Protein AF-D7CIR6-F1 (afdb_monomer)

Organism: Syntrophothermus lipocalidus (strain DSM 12680 / TGB-C1) (NCBI:txid643648)

Solvent-accessible surface area (backbone atoms only — not comparable to full-atom values): 4506 Å² total; per-residue (Å²): 134,83,85,73,76,78,74,76,84,77,82,77,46,30,43,28,36,25,35,33,18,68,37,95,89,48,67,80,40,64,31,39,18,31,51,86,43,78,79,39,35,28,38,85,85,73,42,76,53,92,58,73,62,46,77,47,79,40,91,84,42,75,46,64,45,55,70,75,56,70,74,75,120

Structure (mmCIF, N/CA/C/O backbone):
data_AF-D7CIR6-F1
#
_entry.id   AF-D7CIR6-F1
#
loop_
_atom_site.group_PDB
_atom_site.id
_atom_site.type_symbol
_atom_site.label_atom_id
_atom_site.label_alt_id
_atom_site.label_comp_id
_atom_site.label_asym_id
_atom_site.label_entity_id
_atom_site.label_seq_id
_atom_site.pdbx_PDB_ins_code
_atom_site.Cartn_x
_atom_site.Cartn_y
_atom_site.Cartn_z
_atom_site.occupancy
_atom_site.B_iso_or_equiv
_atom_site.auth_seq_id
_atom_site.auth_comp_id
_atom_site.auth_asym_id
_atom_site.auth_atom_id
_atom_site.pdbx_PDB_model_num
ATOM 1 N N . MET A 1 1 ? 20.234 28.079 14.015 1.00 41.41 1 MET A N 1
ATOM 2 C CA . MET A 1 1 ? 20.883 26.793 13.706 1.00 41.41 1 MET A CA 1
ATOM 3 C C . MET A 1 1 ? 19.770 25.944 13.116 1.00 41.41 1 MET A C 1
ATOM 5 O O . MET A 1 1 ? 18.979 25.403 13.868 1.00 41.41 1 MET A O 1
ATOM 9 N N . ASP A 1 2 ? 19.574 26.036 11.798 1.00 44.59 2 ASP A N 1
ATOM 10 C CA . ASP A 1 2 ? 18.461 25.373 11.100 1.00 44.59 2 ASP A CA 1
ATOM 11 C C . ASP A 1 2 ? 18.914 23.949 10.756 1.00 44.59 2 ASP A C 1
ATOM 13 O O . ASP A 1 2 ? 19.579 23.725 9.746 1.00 44.59 2 ASP A O 1
ATOM 17 N N . GLU A 1 3 ? 18.588 22.986 11.615 1.00 49.38 3 GLU A N 1
ATOM 18 C CA . GLU A 1 3 ? 18.696 21.558 11.305 1.00 49.38 3 GLU A CA 1
ATOM 19 C C . GLU A 1 3 ? 17.551 21.173 10.360 1.00 49.38 3 GLU A C 1
ATOM 21 O O . GLU A 1 3 ? 16.586 20.513 10.735 1.00 49.38 3 GLU A O 1
ATOM 26 N N . ARG A 1 4 ? 17.620 21.619 9.101 1.00 57.09 4 ARG A N 1
ATOM 27 C CA . ARG A 1 4 ? 16.800 21.014 8.047 1.00 57.09 4 ARG A CA 1
ATOM 28 C C . ARG A 1 4 ? 17.449 19.689 7.708 1.00 57.09 4 ARG A C 1
ATOM 30 O O . ARG A 1 4 ? 18.384 19.631 6.915 1.00 57.09 4 ARG A O 1
ATOM 37 N N . THR A 1 5 ? 16.983 18.634 8.363 1.00 51.34 5 THR A N 1
ATOM 38 C CA . THR A 1 5 ? 17.294 17.255 8.008 1.00 51.34 5 THR A CA 1
ATOM 39 C C . THR A 1 5 ? 16.970 17.087 6.523 1.00 51.34 5 THR A C 1
ATOM 41 O O . THR A 1 5 ? 15.805 17.092 6.127 1.00 51.34 5 THR A O 1
ATOM 44 N N . HIS A 1 6 ? 17.997 17.019 5.676 1.00 50.97 6 HIS A N 1
ATOM 45 C CA 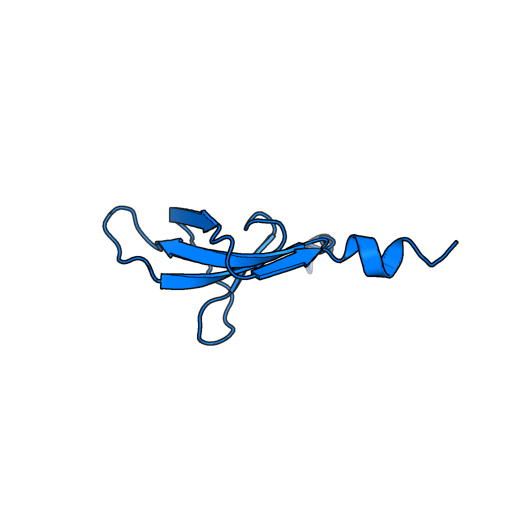. HIS A 1 6 ? 17.833 16.619 4.287 1.00 50.97 6 HIS A CA 1
ATOM 46 C C . HIS A 1 6 ? 17.384 15.158 4.312 1.00 50.97 6 HIS A C 1
ATOM 48 O O . HIS A 1 6 ? 18.212 14.259 4.412 1.00 50.97 6 HIS A O 1
ATOM 54 N N . LYS A 1 7 ? 16.067 14.919 4.296 1.00 57.22 7 LYS A N 1
ATOM 55 C CA . LYS A 1 7 ? 15.523 13.597 3.979 1.00 57.22 7 LYS A CA 1
ATOM 56 C C . LYS A 1 7 ? 16.044 13.285 2.577 1.00 57.22 7 LYS A C 1
ATOM 58 O O . LYS A 1 7 ? 15.734 14.022 1.637 1.00 57.22 7 LYS A O 1
ATOM 63 N N . GLU A 1 8 ? 16.926 12.298 2.464 1.00 63.62 8 GLU A N 1
ATOM 64 C CA . GLU A 1 8 ? 17.432 11.850 1.171 1.00 63.62 8 GLU A CA 1
ATOM 65 C C . GLU A 1 8 ? 16.230 11.552 0.262 1.00 63.62 8 GLU A C 1
ATOM 67 O O . GLU A 1 8 ? 15.234 10.976 0.699 1.00 63.62 8 GLU A O 1
ATOM 72 N N . GLN A 1 9 ? 16.270 12.032 -0.983 1.00 73.25 9 GLN A N 1
ATOM 73 C CA . GLN A 1 9 ? 15.201 11.761 -1.940 1.00 73.25 9 GLN A CA 1
ATOM 74 C C . GLN A 1 9 ? 15.269 10.281 -2.328 1.00 73.25 9 GLN A C 1
ATOM 76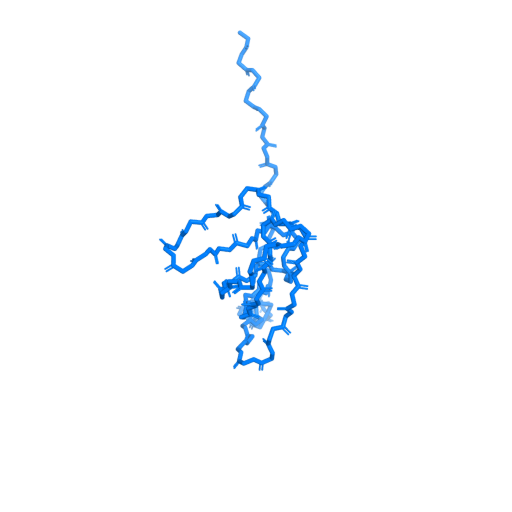 O O . GLN A 1 9 ? 16.099 9.890 -3.148 1.00 73.25 9 GLN A O 1
ATOM 81 N N . GLU A 1 10 ? 14.413 9.453 -1.730 1.00 84.38 10 GLU A N 1
ATOM 82 C CA . GLU A 1 10 ? 14.294 8.045 -2.106 1.00 84.38 10 GLU A CA 1
ATOM 83 C C . GLU A 1 10 ? 13.718 7.908 -3.523 1.00 84.38 10 GLU A C 1
ATOM 85 O O . GLU A 1 10 ? 12.760 8.581 -3.910 1.00 84.38 10 GLU A O 1
ATOM 90 N N . THR A 1 11 ? 14.323 7.033 -4.328 1.00 89.31 11 THR A N 1
ATOM 91 C CA . THR A 1 11 ? 13.905 6.810 -5.718 1.00 89.31 11 THR A CA 1
ATOM 92 C C . THR A 1 11 ? 12.699 5.876 -5.772 1.00 89.31 11 THR A C 1
ATOM 94 O O . THR A 1 11 ? 12.748 4.751 -5.276 1.00 89.31 11 THR A O 1
ATOM 97 N N . ILE A 1 12 ? 11.629 6.315 -6.435 1.00 90.88 12 ILE A N 1
ATOM 98 C CA . ILE A 1 12 ? 10.446 5.490 -6.700 1.00 90.88 12 ILE A CA 1
ATOM 99 C C . ILE A 1 12 ? 10.700 4.655 -7.960 1.00 90.88 12 ILE A C 1
ATOM 101 O O . ILE A 1 12 ? 10.790 5.196 -9.063 1.00 90.88 12 ILE A O 1
ATOM 105 N N . TYR A 1 13 ? 10.792 3.338 -7.797 1.00 91.62 13 TYR A N 1
ATOM 106 C CA . TYR A 1 13 ? 10.921 2.372 -8.890 1.00 91.62 13 TYR A CA 1
ATOM 107 C C . TYR A 1 13 ? 9.636 1.563 -9.114 1.00 91.62 13 TYR A C 1
ATOM 109 O O . TYR A 1 13 ? 9.481 0.940 -10.160 1.00 91.62 13 TYR A O 1
ATOM 117 N N . GLU A 1 14 ? 8.691 1.585 -8.176 1.00 92.94 14 GLU A N 1
ATOM 118 C CA . GLU A 1 14 ? 7.427 0.860 -8.289 1.00 92.94 14 GLU A CA 1
ATOM 119 C C . GLU A 1 14 ? 6.267 1.660 -7.689 1.00 92.94 14 GLU A C 1
ATOM 121 O O . GLU A 1 14 ? 6.372 2.223 -6.601 1.00 92.94 14 GLU A O 1
ATOM 126 N N . ILE A 1 15 ? 5.135 1.668 -8.390 1.00 94.94 15 ILE A N 1
ATOM 127 C CA . ILE A 1 15 ? 3.853 2.182 -7.904 1.00 94.94 15 ILE A CA 1
ATOM 128 C C . ILE A 1 15 ? 2.829 1.065 -8.082 1.00 94.94 15 ILE A C 1
ATOM 130 O O . ILE A 1 15 ? 2.607 0.617 -9.205 1.00 94.94 15 ILE A O 1
ATOM 134 N N . CYS A 1 16 ? 2.197 0.596 -7.009 1.00 95.56 16 CYS A N 1
ATOM 135 C CA . CYS A 1 16 ? 1.220 -0.490 -7.101 1.00 95.56 16 CYS A CA 1
ATOM 136 C C . CYS A 1 16 ? -0.027 -0.259 -6.250 1.00 95.56 16 CYS A C 1
ATOM 138 O O . CYS A 1 16 ? -0.021 0.528 -5.304 1.00 95.56 16 CYS A O 1
ATOM 140 N N . SER A 1 17 ? -1.111 -0.947 -6.600 1.00 96.56 17 SER A N 1
ATOM 141 C CA . SER A 1 17 ? -2.313 -1.014 -5.771 1.00 96.56 17 SER A CA 1
ATOM 142 C C . SER A 1 17 ? -2.058 -1.825 -4.500 1.00 96.56 17 SER A C 1
ATOM 144 O O . SER A 1 17 ? -1.358 -2.839 -4.510 1.00 96.56 17 SER A O 1
ATOM 146 N N . CYS A 1 18 ? -2.647 -1.389 -3.392 1.00 96.75 18 CYS A N 1
ATOM 147 C CA . CYS A 1 18 ? -2.594 -2.115 -2.132 1.00 96.75 18 CYS A CA 1
ATOM 148 C C . CYS A 1 18 ? -3.887 -1.948 -1.337 1.00 96.75 18 CYS A C 1
ATOM 150 O O . CYS A 1 18 ? -4.744 -1.106 -1.633 1.00 96.75 18 CYS A O 1
ATOM 152 N N . ARG A 1 19 ? -3.995 -2.745 -0.280 1.00 97.25 19 ARG A N 1
ATOM 153 C CA . ARG A 1 19 ? -4.852 -2.467 0.865 1.00 97.25 19 ARG A CA 1
ATOM 154 C C . ARG A 1 19 ? -3.965 -2.321 2.088 1.00 97.25 19 ARG A C 1
ATOM 156 O O . ARG A 1 19 ? -2.958 -3.010 2.201 1.00 97.25 19 ARG A O 1
ATOM 163 N N . PHE A 1 20 ? -4.333 -1.446 3.007 1.00 97.44 20 PHE A N 1
ATOM 164 C CA . PHE A 1 20 ? -3.566 -1.222 4.226 1.00 97.44 20 PHE A CA 1
ATOM 165 C C . PHE A 1 20 ? -4.479 -1.085 5.443 1.00 97.44 20 PHE A C 1
ATOM 167 O O . PHE A 1 20 ? -5.676 -0.828 5.315 1.00 97.44 20 PHE A O 1
ATOM 174 N N . LYS A 1 21 ? -3.902 -1.252 6.632 1.00 97.81 21 LYS A N 1
ATOM 175 C CA . LYS A 1 21 ? -4.532 -0.961 7.920 1.00 97.81 21 LYS A CA 1
ATOM 176 C C . LYS A 1 21 ? -3.734 0.100 8.649 1.00 97.81 21 LYS A C 1
ATOM 178 O O . LYS A 1 21 ? -2.512 0.024 8.700 1.00 97.81 21 LYS A O 1
ATOM 183 N N . ARG A 1 22 ? -4.424 1.025 9.312 1.00 96.69 22 ARG A N 1
ATOM 184 C CA . ARG A 1 22 ? -3.794 2.004 10.221 1.00 96.69 22 ARG A CA 1
ATOM 185 C C . ARG A 1 22 ? -3.556 1.449 11.626 1.00 96.69 22 ARG A C 1
ATOM 187 O O . ARG A 1 22 ? -2.736 1.963 12.369 1.00 96.69 22 ARG A O 1
ATOM 194 N N . ALA A 1 23 ? -4.279 0.394 12.003 1.00 97.25 23 ALA A N 1
ATOM 195 C CA . ALA A 1 23 ? -4.185 -0.228 13.319 1.00 97.25 23 ALA A CA 1
ATOM 196 C C . ALA A 1 23 ? -4.444 -1.737 13.239 1.00 97.25 23 ALA A C 1
ATOM 198 O O . ALA A 1 23 ? -5.134 -2.212 12.337 1.00 97.25 23 ALA A O 1
ATOM 199 N N . LYS A 1 24 ? -3.970 -2.489 14.239 1.00 96.25 24 LYS A N 1
ATOM 200 C CA . LYS A 1 24 ? -4.090 -3.957 14.310 1.00 96.25 24 LYS A CA 1
ATOM 201 C C . LYS A 1 24 ? -5.503 -4.498 14.089 1.00 96.25 24 LYS A C 1
ATOM 203 O O . LYS A 1 24 ? -5.690 -5.455 13.339 1.00 96.25 24 LYS A O 1
ATOM 208 N N . ASN A 1 25 ? -6.487 -3.853 14.710 1.00 96.69 25 ASN A N 1
ATOM 209 C CA . ASN A 1 25 ? -7.905 -4.205 14.597 1.00 96.69 25 ASN A CA 1
ATOM 210 C C . ASN A 1 25 ? -8.677 -3.221 13.699 1.00 96.69 25 ASN A C 1
ATOM 212 O O . ASN A 1 25 ? -9.896 -3.143 13.795 1.00 96.69 25 ASN A O 1
ATOM 216 N N . GLY A 1 26 ? -7.971 -2.424 12.893 1.00 95.19 26 GLY A N 1
ATOM 217 C CA . GLY A 1 26 ? -8.577 -1.480 11.961 1.00 95.19 26 GLY A CA 1
ATOM 218 C C . GLY A 1 26 ? -9.107 -2.162 10.702 1.00 95.19 26 GLY A C 1
ATOM 219 O O . GLY A 1 26 ? -8.753 -3.304 10.394 1.00 95.19 26 GLY A O 1
ATOM 220 N N . GLU A 1 27 ? -9.935 -1.427 9.967 1.00 97.31 27 GLU A N 1
ATOM 221 C CA . GLU A 1 27 ? -10.452 -1.852 8.669 1.00 97.31 27 GLU A CA 1
ATOM 222 C C . GLU A 1 27 ? -9.378 -1.769 7.581 1.00 97.31 27 GLU A C 1
ATOM 224 O O . GLU A 1 27 ? -8.459 -0.950 7.652 1.00 97.31 27 GLU A O 1
ATOM 229 N N . TRP A 1 28 ? -9.512 -2.623 6.565 1.00 97.25 28 TRP A N 1
ATOM 230 C CA . TRP A 1 28 ? -8.689 -2.536 5.363 1.00 97.25 28 TRP A CA 1
ATOM 231 C C . TRP A 1 28 ? -9.159 -1.373 4.488 1.00 97.25 28 TRP A C 1
ATOM 233 O O . TRP A 1 28 ? -10.317 -1.313 4.074 1.00 97.25 28 TRP A O 1
ATOM 243 N N . GLU A 1 29 ? -8.237 -0.482 4.156 1.00 97.31 29 GLU A N 1
ATOM 244 C CA . GLU A 1 29 ? -8.459 0.659 3.276 1.00 97.31 29 GLU A CA 1
ATOM 245 C C . GLU A 1 29 ? -7.717 0.451 1.948 1.00 97.31 29 GLU A C 1
ATOM 247 O O . GLU A 1 29 ? -6.596 -0.057 1.956 1.00 97.31 29 GLU A O 1
ATOM 252 N N . PRO A 1 30 ? -8.294 0.824 0.793 1.00 96.31 30 PRO A N 1
ATOM 253 C CA . PRO A 1 30 ? -7.569 0.808 -0.472 1.00 96.31 30 PRO A CA 1
ATOM 254 C C . PRO A 1 30 ? -6.555 1.957 -0.530 1.00 96.31 30 PRO A C 1
ATOM 256 O O . PRO A 1 30 ? -6.837 3.069 -0.072 1.00 96.31 30 PRO A O 1
ATOM 259 N N . GLY A 1 31 ? -5.409 1.712 -1.158 1.00 96.19 31 GLY A N 1
ATOM 260 C CA . GLY A 1 31 ? -4.379 2.725 -1.350 1.00 96.19 31 GLY A CA 1
ATOM 261 C C . GLY A 1 31 ? -3.413 2.405 -2.484 1.00 96.19 31 GLY A C 1
ATOM 262 O O . GLY A 1 31 ? -3.536 1.398 -3.186 1.00 96.19 31 GLY A O 1
ATOM 263 N N . ILE A 1 32 ? -2.426 3.279 -2.640 1.00 96.88 32 ILE A N 1
ATOM 264 C CA . ILE A 1 32 ? -1.293 3.117 -3.550 1.00 96.88 32 ILE A CA 1
ATOM 265 C C . ILE A 1 32 ? -0.030 2.967 -2.710 1.00 96.88 32 ILE A C 1
ATOM 267 O O . ILE A 1 32 ? 0.247 3.803 -1.856 1.00 96.88 32 ILE A O 1
ATOM 271 N N . ALA A 1 33 ? 0.748 1.926 -2.973 1.00 96.38 33 ALA A N 1
ATOM 272 C CA . ALA A 1 33 ? 2.027 1.685 -2.328 1.00 96.38 33 ALA A CA 1
ATOM 273 C C . ALA A 1 33 ? 3.173 2.114 -3.252 1.00 96.38 33 ALA A C 1
ATOM 275 O O . ALA A 1 33 ? 3.233 1.697 -4.414 1.00 96.38 33 ALA A O 1
ATOM 276 N N . LEU A 1 34 ? 4.090 2.928 -2.729 1.00 94.94 34 LEU A N 1
ATOM 277 C CA . LEU A 1 34 ? 5.337 3.292 -3.399 1.00 94.94 34 LEU A CA 1
ATOM 278 C C . LEU A 1 34 ? 6.436 2.324 -2.956 1.00 94.94 34 LEU A C 1
ATOM 280 O O . LEU A 1 34 ? 6.656 2.160 -1.755 1.00 94.94 34 LEU A O 1
ATOM 284 N N . ASN A 1 35 ? 7.103 1.671 -3.911 1.00 93.69 35 ASN A N 1
ATOM 285 C CA . ASN A 1 35 ? 8.105 0.626 -3.664 1.00 93.69 35 ASN A CA 1
ATOM 286 C C . ASN A 1 35 ? 7.588 -0.467 -2.710 1.00 93.69 35 ASN A C 1
ATOM 288 O O . ASN A 1 35 ? 8.196 -0.779 -1.689 1.00 93.69 35 ASN A O 1
ATOM 292 N N . GLY A 1 36 ? 6.392 -0.992 -2.985 1.00 90.00 36 GLY A N 1
ATOM 293 C CA . GLY A 1 36 ? 5.737 -1.970 -2.114 1.00 90.00 36 GLY A CA 1
ATOM 294 C C . GLY A 1 36 ? 5.370 -1.458 -0.714 1.00 90.00 36 GLY A C 1
ATOM 295 O O . GLY A 1 36 ? 5.066 -2.273 0.150 1.00 90.00 36 GLY A O 1
ATOM 296 N N . GLY A 1 37 ? 5.388 -0.140 -0.488 1.00 91.69 37 GLY A N 1
ATOM 297 C CA . GLY A 1 37 ? 5.075 0.500 0.791 1.00 91.69 37 GLY A CA 1
ATOM 298 C C . GLY A 1 37 ? 6.309 0.890 1.605 1.00 91.69 37 GLY A C 1
ATOM 299 O O . GLY A 1 37 ? 6.150 1.426 2.695 1.00 91.69 37 GLY A O 1
ATOM 300 N N . SER A 1 38 ? 7.525 0.654 1.093 1.00 91.38 38 SER A N 1
ATOM 301 C CA . SER A 1 38 ? 8.759 1.001 1.808 1.00 91.38 38 SER A CA 1
ATOM 302 C C . SER A 1 38 ? 9.000 2.510 1.895 1.00 91.38 38 SER A C 1
ATOM 304 O O . SER A 1 38 ? 9.608 2.960 2.857 1.00 91.38 38 SER A O 1
ATOM 306 N N . ILE A 1 39 ? 8.539 3.273 0.893 1.00 93.31 39 ILE A N 1
ATOM 307 C CA . ILE A 1 39 ? 8.632 4.742 0.880 1.00 93.31 39 ILE A CA 1
ATOM 308 C C . ILE A 1 39 ? 7.399 5.344 1.543 1.00 93.31 39 ILE A C 1
ATOM 310 O O . ILE A 1 39 ? 7.507 6.131 2.477 1.00 93.31 39 ILE A O 1
ATOM 314 N N . ALA A 1 40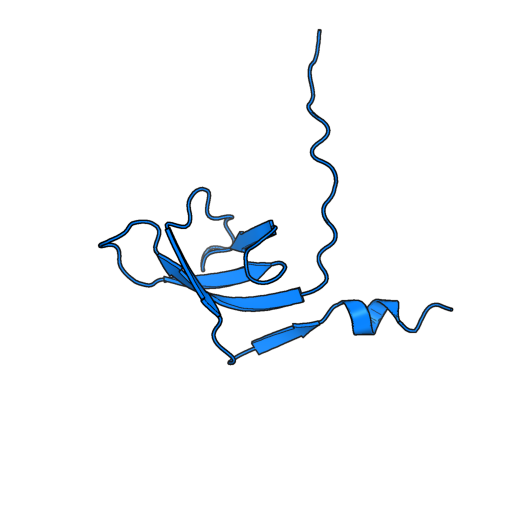 ? 6.224 5.016 1.005 1.00 95.06 40 ALA A N 1
ATOM 315 C CA . ALA A 1 40 ? 4.963 5.583 1.446 1.00 95.06 40 ALA A CA 1
ATOM 316 C C . ALA A 1 40 ? 3.783 4.729 0.987 1.00 95.06 40 ALA A C 1
ATOM 318 O O . ALA A 1 40 ? 3.843 4.011 -0.020 1.00 95.06 40 ALA A O 1
ATOM 319 N N . VAL A 1 41 ? 2.674 4.901 1.699 1.00 97.19 41 VAL A N 1
ATOM 320 C CA . VAL A 1 41 ? 1.341 4.491 1.267 1.00 97.19 41 VAL A CA 1
ATOM 321 C C . VAL A 1 41 ? 0.495 5.745 1.115 1.00 97.19 41 VAL A C 1
ATOM 323 O O . VAL A 1 41 ? 0.469 6.592 2.005 1.00 97.19 41 VAL A O 1
ATOM 326 N N . ILE A 1 42 ? -0.186 5.871 -0.018 1.00 97.38 42 ILE A N 1
ATOM 327 C CA . ILE A 1 42 ? -1.079 6.983 -0.332 1.00 97.38 42 ILE A CA 1
ATOM 328 C C . ILE A 1 42 ? -2.521 6.486 -0.254 1.00 97.38 42 ILE A C 1
ATOM 330 O O . ILE A 1 42 ? -2.878 5.491 -0.888 1.00 97.38 42 ILE A O 1
ATOM 334 N N . ASP A 1 43 ? -3.357 7.170 0.519 1.00 97.12 43 ASP A N 1
ATOM 335 C CA . ASP A 1 43 ? -4.764 6.816 0.665 1.00 97.12 43 ASP A CA 1
ATOM 336 C C . ASP A 1 43 ? -5.624 7.284 -0.523 1.00 97.12 43 ASP A C 1
ATOM 338 O O . ASP A 1 43 ? -5.185 7.996 -1.430 1.00 97.12 43 ASP A O 1
ATOM 342 N N . LYS A 1 44 ? -6.904 6.902 -0.507 1.00 94.62 44 LYS A N 1
ATOM 343 C CA . LYS A 1 44 ? -7.895 7.288 -1.528 1.00 94.62 44 LYS A CA 1
ATOM 344 C C . LYS A 1 44 ? -8.081 8.803 -1.709 1.00 94.62 44 LYS A C 1
ATOM 346 O O . LYS A 1 44 ? -8.670 9.221 -2.701 1.00 94.62 44 LYS A O 1
ATOM 351 N N . CYS A 1 45 ? -7.651 9.614 -0.744 1.00 96.31 45 CYS A N 1
ATOM 352 C CA . CYS A 1 45 ? -7.718 11.071 -0.799 1.00 96.31 45 CYS A CA 1
ATOM 353 C C . CYS A 1 45 ? -6.429 11.684 -1.371 1.00 96.31 45 CYS A C 1
ATOM 355 O O . CYS A 1 45 ? -6.323 12.909 -1.428 1.00 96.31 45 CYS A O 1
ATOM 357 N N . GLY A 1 46 ? -5.455 10.861 -1.774 1.00 95.38 46 GLY A N 1
ATOM 358 C CA . GLY A 1 46 ? -4.153 11.317 -2.250 1.00 95.38 46 GLY A CA 1
ATOM 359 C C . GLY A 1 46 ? -3.219 11.766 -1.126 1.00 95.38 46 GLY A C 1
ATOM 360 O O . GLY A 1 46 ? -2.266 12.492 -1.402 1.00 95.38 46 GLY A O 1
ATOM 361 N N . LYS A 1 47 ? -3.493 11.391 0.132 1.00 96.94 47 LYS A N 1
ATOM 362 C CA . LYS A 1 47 ? -2.658 11.759 1.283 1.00 96.94 47 LYS A CA 1
ATOM 363 C C . LYS A 1 47 ? -1.728 10.622 1.674 1.00 96.94 47 LYS A C 1
ATOM 365 O O . LYS A 1 47 ? -2.135 9.464 1.681 1.00 96.94 47 LYS A O 1
ATOM 370 N N . GLU A 1 48 ? -0.498 10.973 2.038 1.00 96.69 48 GLU A N 1
ATOM 371 C CA . GLU A 1 48 ? 0.434 10.032 2.655 1.00 96.69 48 GLU A CA 1
ATOM 372 C C . GLU A 1 48 ? -0.110 9.563 4.009 1.00 96.69 48 GLU A C 1
ATOM 374 O O . GLU A 1 48 ? -0.626 10.349 4.808 1.00 96.69 48 GLU A O 1
ATOM 379 N N . VAL A 1 49 ? -0.036 8.257 4.235 1.00 96.38 49 VAL A N 1
ATOM 380 C CA . VAL A 1 49 ? -0.464 7.609 5.468 1.00 96.38 49 VAL A CA 1
ATOM 381 C C . VAL A 1 49 ? 0.716 7.591 6.430 1.00 96.38 49 VAL A C 1
ATOM 383 O O . VAL A 1 49 ? 1.685 6.877 6.202 1.00 96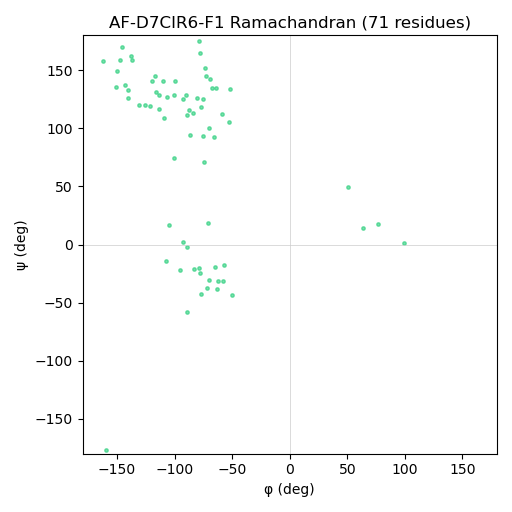.38 49 VAL A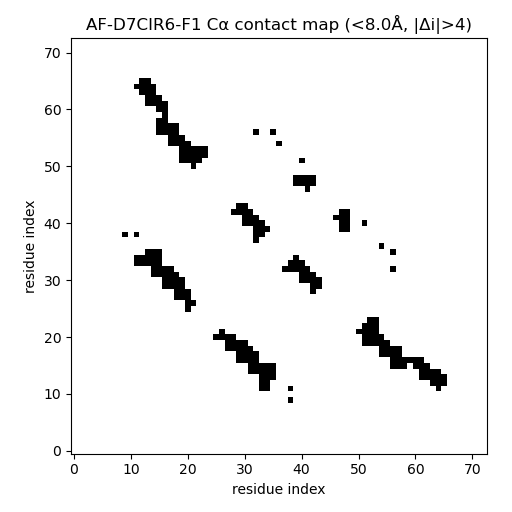 O 1
ATOM 386 N N . GLU A 1 50 ? 0.614 8.364 7.510 1.00 93.94 50 GLU A N 1
ATOM 387 C CA . GLU A 1 50 ? 1.695 8.517 8.497 1.00 93.94 50 GLU A CA 1
ATOM 388 C C . GLU A 1 50 ? 2.046 7.203 9.213 1.00 93.94 50 GLU A C 1
ATOM 390 O O . GLU A 1 50 ? 3.217 6.919 9.446 1.00 93.94 50 GLU A O 1
ATOM 395 N N . GLU A 1 51 ? 1.038 6.384 9.534 1.00 93.94 51 GLU A N 1
ATOM 396 C CA . GLU A 1 51 ? 1.217 5.098 10.211 1.00 93.94 51 GLU A CA 1
ATOM 397 C C . GLU A 1 51 ? 0.453 3.982 9.493 1.00 93.94 51 GLU A C 1
ATOM 399 O O . GLU A 1 51 ? -0.778 4.005 9.371 1.00 93.94 51 GLU A O 1
ATOM 404 N N . VAL A 1 52 ? 1.204 2.978 9.042 1.00 96.69 52 VAL A N 1
ATOM 405 C CA . VAL A 1 52 ? 0.684 1.750 8.441 1.00 96.69 52 VAL A CA 1
ATOM 406 C C . VAL A 1 52 ? 1.018 0.593 9.371 1.00 96.69 52 VAL A C 1
ATOM 408 O O . VAL A 1 52 ? 2.183 0.285 9.609 1.00 96.69 52 VAL A O 1
ATOM 411 N N . TRP A 1 53 ? -0.014 -0.050 9.907 1.00 97.06 53 TRP A N 1
ATOM 412 C CA . TRP A 1 53 ? 0.128 -1.242 10.736 1.00 97.06 53 TRP A CA 1
ATOM 413 C C . TRP A 1 53 ? 0.399 -2.493 9.897 1.00 97.06 53 TRP A C 1
ATOM 415 O O . TRP A 1 53 ? 1.205 -3.337 10.280 1.00 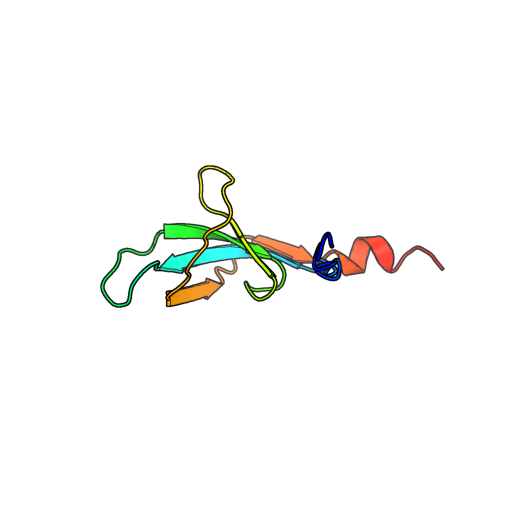97.06 53 TRP A O 1
ATOM 425 N N . ASP A 1 54 ? -0.321 -2.637 8.787 1.00 97.38 54 ASP A N 1
ATOM 426 C CA . ASP A 1 54 ? -0.221 -3.791 7.897 1.00 97.38 54 ASP A CA 1
ATOM 427 C C . ASP A 1 54 ? -0.552 -3.369 6.465 1.00 97.38 54 ASP A C 1
ATOM 429 O O . ASP A 1 54 ? -1.340 -2.440 6.253 1.00 97.38 54 ASP A O 1
ATOM 433 N N . ILE A 1 55 ? 0.054 -4.045 5.495 1.00 96.38 55 ILE A N 1
ATOM 434 C CA . ILE A 1 55 ? -0.097 -3.767 4.071 1.00 96.38 55 ILE A CA 1
ATOM 435 C C . ILE A 1 55 ? -0.156 -5.071 3.282 1.00 96.38 55 ILE A C 1
ATOM 437 O O . ILE A 1 55 ? 0.674 -5.962 3.438 1.00 96.38 55 ILE A O 1
ATOM 441 N N . ASP A 1 56 ? -1.132 -5.147 2.388 1.00 95.31 56 ASP A N 1
ATOM 442 C CA . ASP A 1 56 ? -1.309 -6.236 1.443 1.00 95.31 56 ASP A CA 1
ATOM 443 C C . ASP A 1 56 ? -1.268 -5.673 0.022 1.00 95.31 56 ASP A C 1
ATOM 445 O O . ASP A 1 56 ? -2.067 -4.809 -0.359 1.00 95.31 56 ASP A O 1
ATOM 449 N N . ARG A 1 57 ? -0.301 -6.132 -0.772 1.00 92.06 57 ARG A N 1
ATOM 450 C CA . ARG A 1 57 ? -0.156 -5.704 -2.163 1.00 92.06 57 ARG A CA 1
ATOM 451 C C . ARG A 1 57 ? -1.200 -6.425 -2.996 1.00 92.06 57 ARG A C 1
ATOM 453 O O . ARG A 1 57 ? -1.161 -7.645 -3.128 1.00 92.06 57 ARG A O 1
ATOM 460 N N . THR A 1 58 ? -2.095 -5.669 -3.621 1.00 79.56 58 THR A N 1
ATOM 461 C CA . THR A 1 58 ? -3.069 -6.266 -4.529 1.00 79.56 58 THR A CA 1
ATOM 462 C C . THR A 1 58 ? -2.474 -6.279 -5.929 1.00 79.56 58 THR A C 1
ATOM 464 O O . THR A 1 58 ? -1.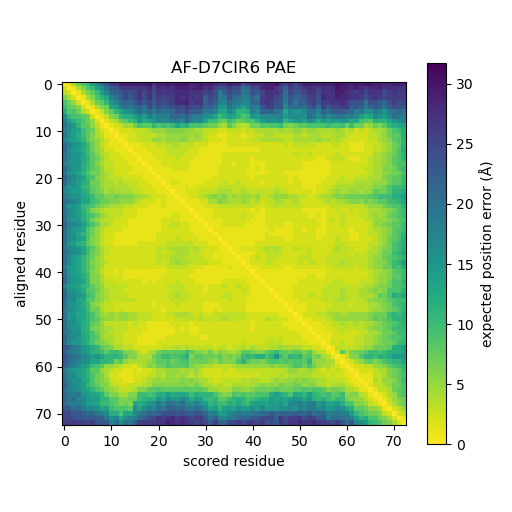983 -5.265 -6.420 1.00 79.56 58 THR A O 1
ATOM 467 N N . GLY A 1 59 ? -2.485 -7.437 -6.589 1.00 75.81 59 GLY A N 1
ATOM 468 C CA . GLY A 1 59 ? -1.957 -7.601 -7.949 1.00 75.81 59 GLY A CA 1
ATOM 469 C C . GLY A 1 59 ? -2.804 -6.941 -9.043 1.00 75.81 59 GLY A C 1
ATOM 470 O O . GLY A 1 59 ? -2.677 -7.316 -10.204 1.00 75.81 59 GLY A O 1
ATOM 471 N N . ASP A 1 60 ? -3.684 -6.002 -8.685 1.00 86.31 60 ASP A N 1
ATOM 472 C CA . ASP A 1 60 ? -4.632 -5.373 -9.605 1.00 86.31 60 ASP A CA 1
ATOM 473 C C . ASP A 1 60 ? -3.915 -4.417 -10.571 1.00 86.31 60 ASP A C 1
ATOM 475 O O . ASP A 1 60 ? -4.252 -4.345 -11.753 1.00 86.31 60 ASP A O 1
ATOM 479 N N . PHE A 1 61 ? -2.902 -3.696 -10.081 1.00 88.75 61 PHE A N 1
ATOM 480 C CA . PHE A 1 61 ? -2.074 -2.798 -10.876 1.00 88.75 61 PHE A CA 1
ATOM 481 C C . PHE A 1 61 ? -0.659 -2.669 -10.304 1.00 88.75 61 PHE A C 1
ATOM 483 O O . PHE A 1 61 ? -0.470 -2.445 -9.106 1.00 88.75 61 PHE A O 1
ATOM 490 N N . VAL A 1 62 ? 0.339 -2.726 -11.188 1.00 92.88 62 VAL A N 1
ATOM 491 C CA . VAL A 1 62 ? 1.741 -2.432 -10.876 1.00 92.88 62 VAL A CA 1
ATOM 492 C C . VAL A 1 62 ? 2.357 -1.652 -12.034 1.00 92.88 62 VAL A C 1
ATOM 494 O O . VAL A 1 62 ? 2.334 -2.103 -13.178 1.00 92.88 62 VAL A O 1
ATOM 497 N N . LEU A 1 63 ? 2.948 -0.503 -11.724 1.00 91.50 63 LEU A N 1
ATOM 498 C CA . LEU A 1 63 ? 3.792 0.272 -12.621 1.00 91.50 63 LEU A CA 1
ATOM 499 C C . LEU A 1 63 ? 5.235 0.187 -12.140 1.00 91.50 63 LEU A C 1
ATOM 501 O O . LEU A 1 63 ? 5.591 0.773 -11.118 1.00 91.50 63 LEU A O 1
ATOM 505 N N . ASN A 1 64 ? 6.065 -0.532 -12.890 1.00 88.50 64 ASN A N 1
ATOM 506 C CA . ASN A 1 64 ? 7.503 -0.550 -12.670 1.00 88.50 64 ASN A CA 1
ATOM 507 C C . ASN A 1 64 ? 8.147 0.605 -13.457 1.00 88.50 64 ASN A C 1
ATOM 509 O O . ASN A 1 64 ? 8.096 0.655 -14.687 1.00 88.50 64 ASN A O 1
ATOM 513 N N . MET A 1 65 ? 8.731 1.549 -12.725 1.00 86.06 65 MET A N 1
ATOM 514 C CA . MET A 1 65 ? 9.349 2.754 -13.262 1.00 86.06 65 MET A CA 1
ATOM 515 C C . MET A 1 65 ? 10.743 2.499 -13.848 1.00 86.06 65 MET A C 1
ATOM 517 O O . MET A 1 65 ? 11.185 3.274 -14.697 1.00 86.06 65 MET A O 1
ATOM 521 N N . GLU A 1 66 ? 11.423 1.407 -13.479 1.00 81.75 66 GLU A N 1
ATOM 522 C CA . GLU A 1 66 ? 12.727 1.045 -14.053 1.00 81.75 66 GLU A CA 1
ATOM 523 C C . GLU A 1 66 ? 12.641 0.882 -15.572 1.00 81.75 66 GLU A C 1
ATOM 525 O O . GLU A 1 66 ? 13.581 1.222 -16.287 1.00 81.75 66 GLU A O 1
ATOM 530 N N . TRP A 1 67 ? 11.489 0.453 -16.091 1.00 70.94 67 TRP A N 1
ATOM 531 C CA . TRP A 1 67 ? 11.257 0.314 -17.530 1.00 70.94 67 TRP A CA 1
ATOM 532 C C . TRP A 1 67 ? 11.345 1.645 -18.283 1.00 70.94 67 TRP A C 1
ATOM 534 O O . TRP A 1 67 ? 11.793 1.672 -19.428 1.00 70.94 67 TRP A O 1
ATOM 544 N N . PHE A 1 68 ? 10.976 2.761 -17.648 1.00 68.88 68 PHE A N 1
ATOM 545 C CA . PHE A 1 68 ? 11.078 4.087 -18.265 1.00 68.88 68 PHE A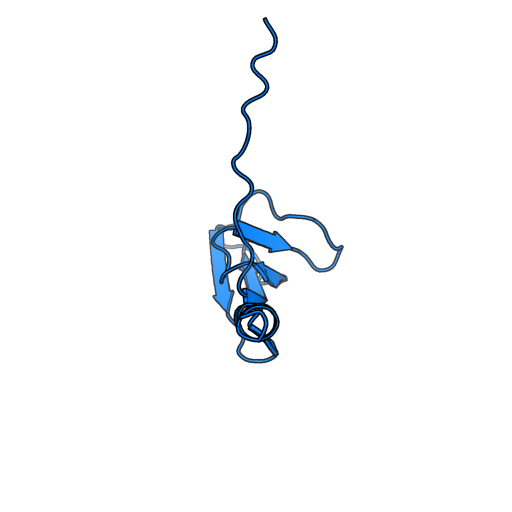 CA 1
ATOM 546 C C . PHE A 1 68 ? 12.508 4.633 -18.249 1.00 68.88 68 PHE A C 1
ATOM 548 O O . PHE A 1 68 ? 12.867 5.453 -19.097 1.00 68.88 68 PHE A O 1
ATOM 555 N N . PHE A 1 69 ? 13.340 4.172 -17.313 1.00 67.19 69 PHE A N 1
ATOM 556 C CA . PHE A 1 69 ? 14.732 4.603 -17.187 1.00 67.19 69 PHE A CA 1
ATOM 557 C C . PHE A 1 69 ? 15.720 3.669 -17.899 1.00 67.19 69 PHE A C 1
ATOM 559 O O . PHE A 1 69 ? 16.793 4.114 -18.304 1.00 67.19 69 PHE A O 1
ATOM 566 N N . ALA A 1 70 ? 15.343 2.412 -18.146 1.00 60.91 70 ALA A N 1
ATOM 567 C CA . ALA A 1 70 ? 16.179 1.408 -18.806 1.00 60.91 70 ALA A CA 1
ATOM 568 C C . ALA A 1 70 ? 16.527 1.738 -20.273 1.00 60.91 70 ALA A C 1
ATOM 570 O O . ALA A 1 70 ? 17.503 1.208 -20.800 1.00 60.91 70 ALA A O 1
ATOM 571 N N . GLY A 1 71 ? 15.768 2.624 -20.930 1.00 56.38 71 GLY A N 1
ATOM 572 C CA . GLY A 1 71 ? 15.988 3.034 -22.324 1.00 56.38 71 GLY A CA 1
ATOM 573 C C . GLY A 1 71 ? 16.916 4.238 -22.526 1.00 56.38 71 GLY A C 1
ATOM 574 O O . GLY A 1 71 ? 17.158 4.619 -23.667 1.00 56.38 71 GLY A O 1
ATOM 575 N N . LYS A 1 72 ? 17.425 4.862 -21.454 1.00 54.62 72 LYS A N 1
ATOM 576 C CA . LYS A 1 72 ? 18.380 5.978 -21.543 1.00 54.62 72 LYS A CA 1
ATOM 577 C C . LYS A 1 72 ? 19.805 5.476 -21.297 1.00 54.62 72 LYS A C 1
ATOM 579 O O . LYS A 1 72 ? 20.365 5.694 -20.225 1.00 54.62 72 LYS A O 1
ATOM 584 N N . LYS A 1 73 ? 20.371 4.783 -22.283 1.00 50.72 73 LYS A N 1
ATOM 585 C CA . LYS A 1 73 ? 21.815 4.545 -22.410 1.00 50.72 73 LYS A CA 1
ATOM 586 C C . LYS A 1 73 ? 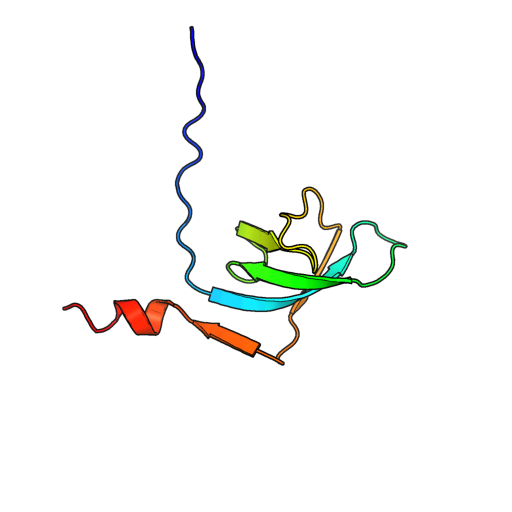22.296 5.055 -23.755 1.00 50.72 73 LYS A C 1
ATOM 588 O O . LYS A 1 73 ? 21.551 4.855 -24.738 1.00 50.72 73 LYS A O 1
#

Nearest PDB structures (foldseek):
  3dg3-assembly1_A  TM=3.265E-01  e=4.640E+00  Mycolicibacterium smegmatis MC2 155
  3lgv-assembly3_I  TM=2.135E-01  e=5.510E+00  Escherichia coli K-12
  5xn7-assembly2_B  TM=2.150E-01  e=9.226E+00  Vibrio vulnificus

Sequence (73 aa):
MDERTHKEQETIYEICSCRFKRAKNGEWEPGIALNGGSIAVIDKCGKEVEEVWDIDRTGDFVLNMEWFFAGKK

Secondary structure (DSSP, 8-state):
-------------EEEEEEEESSTTPPPEEEEEEGGGTSEEEETTS-B-S--SEEEEEEEEEEETHHHHTT--

Radius of gyration: 14.68 Å; Cα contacts (8 Å, |Δi|>4): 124; chains: 1; bounding box: 32×34×37 Å

Mean predicted aligned error: 7.31 Å

Foldseek 3Di:
DDPPPPPDPDDFQKKAWKWFAQDPPGDTFIWIDGPQPPVFTAGPVRDTDPGTPDMGTDPPDMDGNVVVVVPPD

pLDDT: mean 85.69, std 16.13, range [41.41, 97.81]